Protein AF-A0A7S9E0V0-F1 (afdb_monomer_lite)

Structure (mmCIF, N/CA/C/O backbone):
data_AF-A0A7S9E0V0-F1
#
_entry.id   AF-A0A7S9E0V0-F1
#
loop_
_atom_site.group_PDB
_atom_site.id
_atom_site.type_symbol
_atom_site.label_atom_id
_atom_site.label_alt_id
_atom_site.label_comp_id
_atom_site.label_asym_id
_atom_site.l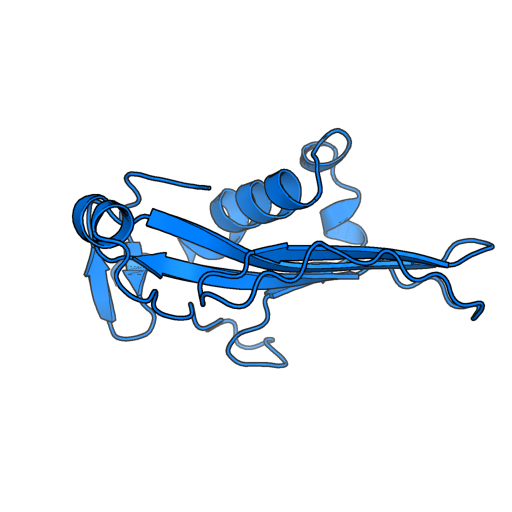abel_entity_id
_atom_site.label_seq_id
_atom_site.pdbx_PDB_ins_code
_atom_site.Cartn_x
_atom_site.Cartn_y
_atom_site.Cartn_z
_atom_site.occupancy
_atom_site.B_iso_or_equiv
_atom_site.auth_seq_id
_atom_site.auth_comp_id
_atom_site.auth_asym_id
_atom_site.auth_atom_id
_atom_site.pdbx_PDB_model_num
ATOM 1 N N . MET A 1 1 ? 0.168 -9.411 1.682 1.00 86.75 1 MET A N 1
ATOM 2 C CA . MET A 1 1 ? -0.618 -8.480 2.522 1.00 86.75 1 MET A CA 1
ATOM 3 C C . MET A 1 1 ? 0.240 -7.928 3.660 1.00 86.75 1 MET A C 1
ATOM 5 O O . MET A 1 1 ? 1.064 -8.668 4.185 1.00 86.75 1 MET A O 1
ATOM 9 N N . LEU A 1 2 ? 0.020 -6.674 4.075 1.00 91.31 2 LEU A N 1
ATOM 10 C CA . LEU A 1 2 ? 0.712 -6.018 5.195 1.00 91.31 2 LEU A CA 1
ATOM 11 C C . LEU A 1 2 ? -0.209 -5.925 6.422 1.00 91.31 2 LEU A C 1
ATOM 13 O O . LEU A 1 2 ? -1.365 -5.528 6.294 1.00 91.31 2 LEU A O 1
ATOM 17 N N . THR A 1 3 ? 0.293 -6.269 7.607 1.00 93.12 3 THR A N 1
ATOM 18 C CA . THR A 1 3 ? -0.489 -6.333 8.858 1.00 93.12 3 THR A CA 1
ATOM 19 C C . THR A 1 3 ? 0.146 -5.501 9.965 1.00 93.12 3 THR A C 1
ATOM 21 O O . THR A 1 3 ? 1.329 -5.167 9.889 1.00 93.12 3 THR A O 1
ATOM 24 N N . SER A 1 4 ? -0.624 -5.216 11.021 1.00 92.19 4 SER A N 1
ATOM 25 C CA . SER A 1 4 ? -0.167 -4.467 12.202 1.00 92.19 4 SER A CA 1
ATOM 26 C C . SER A 1 4 ? 0.440 -3.105 11.851 1.00 92.19 4 SER A C 1
ATOM 28 O O . SER A 1 4 ? 1.435 -2.669 12.433 1.00 92.19 4 SER A O 1
ATOM 30 N N . LEU A 1 5 ? -0.156 -2.434 10.863 1.00 92.50 5 LEU A N 1
ATOM 31 C CA . LEU A 1 5 ? 0.272 -1.117 10.418 1.00 92.50 5 LEU A CA 1
ATOM 32 C C . LEU A 1 5 ? -0.312 -0.024 11.312 1.00 92.50 5 LEU A C 1
ATOM 34 O O . LEU A 1 5 ? -1.473 -0.073 11.720 1.00 92.50 5 LEU A O 1
ATOM 38 N N . THR A 1 6 ? 0.498 1.002 11.563 1.00 93.75 6 THR A N 1
ATOM 39 C CA . THR A 1 6 ? 0.063 2.245 12.205 1.00 93.75 6 THR A CA 1
ATOM 40 C C . THR A 1 6 ? 0.133 3.382 11.194 1.00 93.75 6 THR A C 1
ATOM 42 O O . THR A 1 6 ? 1.213 3.669 10.680 1.00 93.75 6 THR A O 1
ATOM 45 N N . PHE A 1 7 ? -1.003 4.015 10.900 1.00 93.00 7 PHE A N 1
ATOM 46 C CA . PHE A 1 7 ? -1.092 5.159 9.988 1.00 93.00 7 PHE A CA 1
ATOM 47 C C . PHE A 1 7 ? -2.357 5.990 10.244 1.00 93.00 7 PHE A C 1
ATOM 49 O O . PHE A 1 7 ? -3.297 5.527 10.891 1.00 93.00 7 PHE A O 1
ATOM 56 N N . THR A 1 8 ? -2.378 7.212 9.722 1.00 92.19 8 THR A N 1
ATOM 57 C CA . THR A 1 8 ? -3.554 8.079 9.617 1.00 92.19 8 THR A CA 1
ATOM 58 C C . THR A 1 8 ? -4.032 8.071 8.174 1.00 92.19 8 THR A C 1
ATOM 60 O O . THR A 1 8 ? -3.265 8.368 7.259 1.00 92.19 8 THR A O 1
ATOM 63 N N . ASP A 1 9 ? -5.287 7.692 7.951 1.00 89.88 9 ASP A N 1
ATOM 64 C CA . ASP A 1 9 ? -5.851 7.713 6.607 1.00 89.88 9 ASP A CA 1
ATOM 65 C C . ASP A 1 9 ? -6.008 9.150 6.064 1.00 89.88 9 ASP A C 1
ATOM 67 O O . ASP A 1 9 ? -5.941 10.128 6.816 1.00 89.88 9 ASP A O 1
ATOM 71 N N . PRO A 1 10 ? -6.254 9.303 4.751 1.00 86.62 10 PRO A N 1
ATOM 72 C CA . PRO A 1 10 ? -6.514 10.603 4.130 1.00 86.62 10 PRO A CA 1
ATOM 73 C C . PRO A 1 10 ? -7.675 11.416 4.725 1.00 86.62 10 PRO A C 1
ATOM 75 O O . PRO A 1 10 ? -7.786 12.606 4.441 1.00 86.62 10 PRO A O 1
ATOM 78 N N . GLN A 1 11 ? -8.552 10.796 5.520 1.00 86.44 11 GLN A N 1
ATOM 79 C CA . GLN A 1 11 ? -9.683 11.453 6.183 1.00 86.44 11 GLN A CA 1
ATOM 80 C C . GLN A 1 11 ? -9.304 11.964 7.584 1.00 86.44 11 GLN A C 1
ATOM 82 O O . GLN A 1 11 ? -10.107 12.639 8.229 1.00 86.44 11 GLN A O 1
ATOM 87 N N . GLY A 1 12 ? -8.079 11.689 8.040 1.00 88.69 12 GLY A N 1
ATOM 88 C CA . GLY A 1 12 ? -7.551 12.127 9.328 1.00 88.69 12 GLY A CA 1
ATOM 89 C C . GLY A 1 12 ? -7.769 11.126 10.464 1.00 88.69 12 GLY A C 1
ATOM 90 O O . GLY A 1 12 ? -7.509 11.466 11.617 1.00 88.69 12 GLY A O 1
ATOM 91 N N . GLN A 1 13 ? -8.233 9.905 10.178 1.00 92.31 13 GLN A N 1
ATOM 92 C CA . GLN A 1 13 ? -8.451 8.882 11.196 1.00 92.31 13 GLN A CA 1
ATOM 93 C C . GLN A 1 13 ? -7.199 8.020 11.373 1.00 92.31 13 GLN A C 1
ATOM 95 O O . GLN A 1 13 ? -6.716 7.390 10.434 1.00 92.31 13 GLN A O 1
ATOM 100 N N . SER A 1 14 ? -6.693 7.958 12.604 1.00 93.88 14 SER A N 1
ATOM 101 C CA . SER A 1 14 ? -5.551 7.115 12.964 1.00 93.88 14 SER A CA 1
ATOM 102 C C . SER A 1 14 ? -5.962 5.687 13.326 1.00 93.88 14 SER A C 1
ATOM 104 O O . SER A 1 14 ? -6.946 5.469 14.041 1.00 93.88 14 SER A O 1
ATOM 106 N N . TYR A 1 15 ? -5.143 4.732 12.891 1.00 93.88 15 TYR A N 1
ATOM 107 C CA . TYR A 1 15 ? -5.237 3.302 13.179 1.00 93.88 15 TYR A CA 1
ATOM 108 C C . TYR A 1 15 ? -3.881 2.786 13.663 1.00 93.88 15 TYR A C 1
ATOM 110 O O . TYR A 1 15 ? -2.841 3.267 13.218 1.00 93.88 15 TYR A O 1
ATOM 118 N N . THR A 1 16 ? -3.888 1.803 14.565 1.00 93.56 16 THR A N 1
ATOM 119 C CA . THR A 1 16 ? -2.668 1.237 15.178 1.00 93.56 16 THR A CA 1
ATOM 120 C C . THR A 1 16 ? -2.473 -0.255 14.908 1.00 93.56 16 THR A C 1
ATOM 122 O O . THR A 1 16 ? -1.463 -0.818 15.315 1.00 93.56 16 THR A O 1
ATOM 125 N N . ASP A 1 17 ? -3.446 -0.907 14.273 1.00 93.44 17 ASP A N 1
ATOM 126 C CA . ASP A 1 17 ? -3.415 -2.339 13.947 1.00 93.44 17 ASP A CA 1
ATOM 127 C C . ASP A 1 17 ? -4.066 -2.602 12.580 1.00 93.44 17 ASP A C 1
ATOM 129 O O . ASP A 1 17 ? -4.797 -3.569 12.371 1.00 93.44 17 ASP A O 1
ATOM 133 N N . ALA A 1 18 ? -3.865 -1.682 11.641 1.00 93.88 18 ALA A N 1
ATOM 134 C CA . ALA A 1 18 ? -4.501 -1.767 10.342 1.00 93.88 18 ALA A CA 1
ATOM 135 C C . ALA A 1 18 ? -3.883 -2.874 9.478 1.00 93.88 18 ALA A C 1
ATOM 137 O O . ALA A 1 18 ? -2.691 -3.190 9.568 1.00 93.88 18 ALA A O 1
ATOM 138 N N . VAL A 1 19 ? -4.710 -3.427 8.595 1.00 94.44 19 VAL A N 1
ATOM 139 C CA . VAL A 1 19 ? -4.298 -4.364 7.546 1.00 94.44 19 VAL A CA 1
ATOM 140 C C . VAL A 1 19 ? -4.412 -3.647 6.214 1.00 94.44 19 VAL A C 1
ATOM 142 O O . VAL A 1 19 ? -5.444 -3.039 5.946 1.00 94.44 19 VAL A O 1
ATOM 145 N N . VAL A 1 20 ? -3.382 -3.727 5.375 1.00 94.25 20 VAL A N 1
ATOM 146 C CA . VAL A 1 20 ? -3.380 -3.169 4.018 1.00 94.25 20 VAL A CA 1
ATOM 147 C C . VAL A 1 20 ? 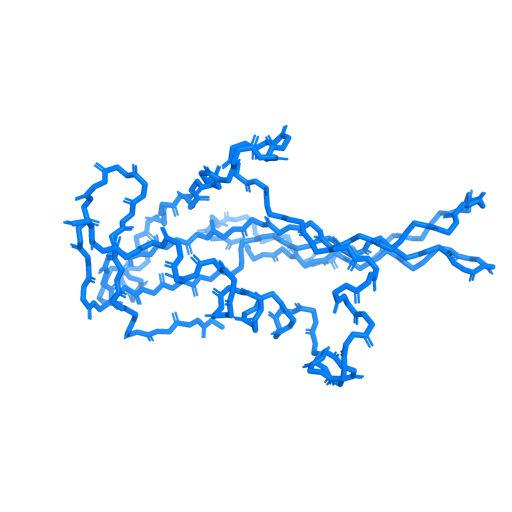-3.112 -4.280 3.017 1.00 94.25 20 VAL A C 1
ATOM 149 O O . VAL A 1 20 ? -2.223 -5.117 3.200 1.00 94.25 20 VAL A O 1
ATOM 152 N N . ALA A 1 21 ? -3.868 -4.278 1.927 1.00 91.50 21 ALA A N 1
ATOM 153 C CA . ALA A 1 21 ? -3.694 -5.233 0.850 1.00 91.50 21 ALA A CA 1
ATOM 154 C C . ALA A 1 21 ? -3.784 -4.565 -0.521 1.00 91.50 21 ALA A C 1
ATOM 156 O O . ALA A 1 21 ? -4.423 -3.527 -0.706 1.00 91.50 21 ALA A O 1
ATOM 157 N N . VAL A 1 22 ? -3.151 -5.204 -1.501 1.00 89.19 22 VAL A N 1
ATOM 158 C CA . VAL A 1 22 ? -3.296 -4.855 -2.912 1.00 89.19 22 VAL A CA 1
ATOM 159 C C . VAL A 1 22 ? -4.662 -5.353 -3.382 1.00 89.19 22 VAL A C 1
ATOM 161 O O . VAL A 1 22 ? -4.915 -6.556 -3.385 1.00 89.19 22 VAL A O 1
ATOM 164 N N . GLN A 1 23 ? -5.545 -4.440 -3.787 1.00 87.31 23 GLN A N 1
ATOM 165 C CA . GLN A 1 23 ? -6.827 -4.783 -4.411 1.00 87.31 23 GLN A CA 1
ATOM 166 C C . GLN A 1 23 ? -6.638 -5.117 -5.885 1.00 87.31 23 GLN A C 1
ATOM 168 O O . GLN A 1 23 ? -7.138 -6.124 -6.382 1.00 87.31 23 GLN A O 1
ATOM 173 N N . GLN A 1 24 ? -5.897 -4.274 -6.593 1.00 85.19 24 GLN A N 1
ATOM 174 C CA . GLN A 1 24 ? -5.592 -4.471 -7.998 1.00 85.19 24 GLN A CA 1
ATOM 175 C C . GLN A 1 24 ? -4.184 -3.967 -8.269 1.00 85.19 24 GLN A C 1
ATOM 177 O O . GLN A 1 24 ? -3.789 -2.919 -7.765 1.00 85.19 24 GLN A O 1
ATOM 182 N N . ALA A 1 25 ? -3.447 -4.703 -9.090 1.00 81.94 25 ALA A N 1
ATOM 183 C CA . ALA A 1 25 ? -2.208 -4.234 -9.672 1.00 81.94 25 ALA A CA 1
ATOM 184 C C . ALA A 1 25 ? -2.171 -4.591 -11.159 1.00 81.94 25 ALA A C 1
ATOM 186 O O . ALA A 1 25 ? -2.651 -5.644 -11.581 1.00 81.94 25 ALA A O 1
ATOM 187 N N . THR A 1 26 ? -1.661 -3.688 -11.979 1.00 83.31 26 THR A N 1
ATOM 188 C CA . THR A 1 26 ? -1.548 -3.867 -13.425 1.00 83.31 26 THR A CA 1
ATOM 189 C C . THR A 1 26 ? -0.174 -3.389 -13.847 1.00 83.31 26 THR A C 1
ATOM 191 O O . THR A 1 26 ? 0.140 -2.212 -13.689 1.00 83.31 26 THR A O 1
ATOM 194 N N . TYR A 1 27 ? 0.650 -4.322 -14.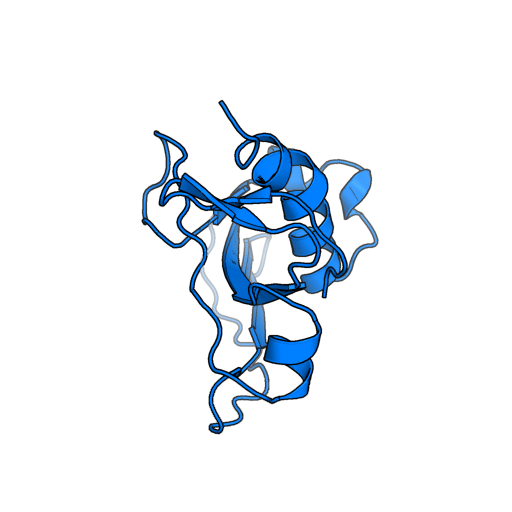307 1.00 78.19 27 TYR A N 1
ATOM 195 C CA . TYR A 1 27 ? 1.984 -4.074 -14.821 1.00 78.19 27 TYR A CA 1
ATOM 196 C C . TYR A 1 27 ? 1.927 -4.104 -16.342 1.00 78.19 27 TYR A C 1
ATOM 198 O O . TYR A 1 27 ? 1.722 -5.160 -16.940 1.00 78.19 27 TYR A O 1
ATOM 206 N N . ASP A 1 28 ? 2.083 -2.930 -16.938 1.00 73.94 28 ASP A N 1
ATOM 207 C CA . ASP A 1 28 ? 2.227 -2.762 -18.375 1.00 73.94 28 ASP A CA 1
ATOM 208 C C . ASP A 1 28 ? 3.726 -2.679 -18.687 1.00 73.94 28 ASP A C 1
ATOM 210 O O . ASP A 1 28 ? 4.406 -1.791 -18.166 1.00 73.94 28 ASP A O 1
ATOM 214 N N . HIS A 1 29 ? 4.244 -3.606 -19.496 1.00 65.44 29 HIS A N 1
ATOM 215 C CA . HIS A 1 29 ? 5.620 -3.603 -19.991 1.00 65.44 29 HIS A CA 1
ATOM 216 C C . HIS A 1 29 ? 5.639 -3.863 -21.498 1.00 65.44 29 HIS A C 1
ATOM 218 O O . HIS A 1 29 ? 5.052 -4.825 -21.987 1.00 65.44 29 HIS A O 1
ATOM 224 N N . SER A 1 30 ? 6.344 -3.015 -22.241 1.00 58.41 30 SER A N 1
ATOM 225 C CA . SER A 1 30 ? 6.385 -3.068 -23.702 1.00 58.41 30 SER A CA 1
ATOM 226 C C . SER A 1 30 ? 7.830 -3.089 -24.200 1.00 58.41 30 SER A C 1
ATOM 228 O O . SER A 1 30 ? 8.461 -2.045 -24.326 1.00 58.41 30 SER A O 1
ATOM 230 N N . TRP A 1 31 ? 8.368 -4.264 -24.527 1.00 44.66 31 TRP A N 1
ATOM 231 C CA . TRP A 1 31 ? 9.682 -4.404 -25.167 1.00 44.66 31 TRP A CA 1
ATOM 232 C C . TRP A 1 31 ? 9.661 -5.549 -26.186 1.00 44.66 31 TRP A C 1
ATOM 234 O O . TRP A 1 31 ? 9.690 -6.721 -25.825 1.00 44.66 31 TRP A O 1
ATOM 244 N N . ARG A 1 32 ? 9.615 -5.214 -27.489 1.00 46.66 32 ARG A N 1
ATOM 245 C CA . ARG A 1 32 ? 9.513 -6.185 -28.612 1.00 46.66 32 ARG A CA 1
ATOM 246 C C . ARG A 1 32 ? 8.427 -7.264 -28.398 1.00 46.66 32 ARG A C 1
ATOM 248 O O . ARG A 1 32 ? 8.622 -8.426 -28.743 1.00 46.66 32 ARG A O 1
ATOM 255 N N . GLY A 1 33 ? 7.301 -6.833 -27.837 1.00 51.34 33 GLY A N 1
ATOM 256 C CA . GLY A 1 33 ? 6.192 -7.633 -27.320 1.00 51.34 33 GLY A CA 1
ATOM 257 C C . GLY A 1 33 ? 5.645 -6.940 -26.067 1.00 51.34 33 GLY A C 1
ATOM 258 O O . GLY A 1 33 ? 6.395 -6.218 -25.406 1.00 51.34 33 GLY A O 1
ATOM 259 N N . ASN A 1 34 ? 4.354 -7.100 -25.765 1.00 54.78 34 ASN A N 1
ATOM 260 C CA . ASN A 1 34 ? 3.764 -6.547 -24.543 1.00 54.78 34 ASN A CA 1
ATOM 261 C C . ASN A 1 34 ? 3.547 -7.652 -23.512 1.00 54.78 34 ASN A C 1
ATOM 263 O O . ASN A 1 34 ? 2.798 -8.604 -23.746 1.00 54.78 34 ASN A O 1
ATOM 267 N N . GLU A 1 35 ? 4.184 -7.496 -22.360 1.00 56.12 35 GLU A N 1
ATOM 268 C CA . GLU A 1 35 ? 3.891 -8.250 -21.151 1.00 56.12 35 GLU A CA 1
ATOM 269 C C . GLU A 1 35 ? 2.887 -7.429 -20.341 1.00 56.12 35 GLU A C 1
ATOM 271 O O . GLU A 1 35 ? 3.187 -6.334 -19.866 1.00 56.12 35 GLU A O 1
ATOM 276 N N . HIS A 1 36 ? 1.668 -7.949 -20.223 1.00 63.31 36 HIS A N 1
ATOM 277 C CA . HIS A 1 36 ? 0.645 -7.384 -19.355 1.00 63.31 36 HIS A CA 1
ATOM 278 C C . HIS A 1 36 ? 0.379 -8.376 -18.231 1.00 63.31 36 HIS A C 1
ATOM 280 O O . HIS A 1 36 ? -0.198 -9.447 -18.447 1.00 63.31 36 HIS A O 1
ATOM 286 N N . GLU A 1 37 ? 0.803 -8.022 -17.024 1.00 63.22 37 GLU A N 1
ATOM 287 C CA . GLU A 1 37 ? 0.480 -8.792 -15.831 1.00 63.22 37 GLU A CA 1
ATOM 288 C C . GLU A 1 37 ? -0.595 -8.060 -15.037 1.00 63.22 37 GLU A C 1
ATOM 290 O O . GLU A 1 37 ? -0.419 -6.916 -14.612 1.00 63.22 37 GLU A O 1
ATOM 295 N N . LYS A 1 38 ? -1.721 -8.735 -14.804 1.00 70.19 38 LYS A N 1
ATOM 296 C CA . LYS A 1 38 ? -2.793 -8.224 -13.956 1.00 70.19 38 LYS A CA 1
ATOM 297 C C . LYS A 1 38 ? -2.943 -9.095 -12.720 1.00 70.19 38 LYS A C 1
ATOM 299 O O . LYS A 1 38 ? -3.246 -10.282 -12.808 1.00 70.19 38 LYS A O 1
ATOM 304 N N . PHE A 1 39 ? -2.808 -8.466 -11.562 1.00 68.81 39 PHE A N 1
ATOM 305 C CA . PHE A 1 39 ? -3.190 -9.021 -10.274 1.00 68.81 39 PHE A CA 1
ATOM 306 C C . PHE A 1 39 ? -4.496 -8.370 -9.820 1.00 68.81 39 PHE A C 1
ATOM 308 O O . PHE A 1 39 ? -4.691 -7.157 -9.920 1.00 68.81 39 PHE A O 1
ATOM 315 N N . THR A 1 40 ? -5.438 -9.173 -9.348 1.00 71.00 40 THR A N 1
ATOM 316 C CA . THR A 1 40 ? -6.693 -8.686 -8.773 1.00 71.00 40 THR A CA 1
ATOM 317 C C . THR A 1 40 ? -7.024 -9.563 -7.587 1.00 71.00 40 THR A C 1
ATOM 319 O O . THR A 1 40 ? -7.082 -10.783 -7.722 1.00 71.00 40 THR A O 1
ATOM 322 N N . ASN A 1 41 ? -7.229 -8.934 -6.437 1.00 64.88 41 ASN A N 1
ATOM 323 C CA . ASN A 1 41 ? -7.678 -9.591 -5.229 1.00 64.88 41 ASN A CA 1
ATOM 324 C C . ASN A 1 41 ? -9.167 -9.259 -5.028 1.00 64.88 41 ASN A C 1
ATOM 326 O O . ASN A 1 41 ? -9.504 -8.123 -4.676 1.00 64.88 41 ASN A O 1
ATOM 330 N N . PRO A 1 42 ? -10.081 -10.194 -5.339 1.00 59.09 42 PRO A N 1
ATOM 331 C CA . PRO A 1 42 ? -11.505 -9.970 -5.160 1.00 59.09 42 PRO A CA 1
ATOM 332 C C . PRO A 1 42 ? -11.834 -10.014 -3.664 1.00 59.09 42 PRO A C 1
ATOM 334 O O . PRO A 1 42 ? -12.015 -11.083 -3.085 1.00 59.09 42 PRO A O 1
ATOM 337 N N . PHE A 1 43 ? -11.917 -8.841 -3.037 1.00 61.47 43 PHE A N 1
ATOM 338 C CA . PHE A 1 43 ? -12.411 -8.707 -1.661 1.00 61.47 43 PHE A CA 1
ATOM 339 C C . PHE A 1 43 ? -13.945 -8.715 -1.574 1.00 61.47 43 PHE A C 1
ATOM 341 O O . PHE A 1 43 ? -14.502 -8.890 -0.493 1.00 61.47 43 PHE A O 1
ATOM 348 N N . ASP A 1 44 ? -14.616 -8.647 -2.726 1.00 46.69 44 ASP A N 1
ATOM 349 C CA . ASP A 1 44 ? -16.023 -8.990 -2.886 1.00 46.69 44 ASP A CA 1
ATOM 350 C C . ASP A 1 44 ? -16.124 -10.431 -3.398 1.00 46.69 44 ASP A C 1
ATOM 352 O O . ASP A 1 44 ? -15.362 -10.835 -4.279 1.00 46.69 44 ASP A O 1
ATOM 356 N N . LYS A 1 45 ? -17.076 -11.221 -2.881 1.00 44.38 45 LYS A N 1
ATOM 357 C CA . LYS A 1 45 ? -17.410 -12.566 -3.388 1.00 44.38 45 LYS A CA 1
ATOM 358 C C . LYS A 1 45 ? -17.913 -12.510 -4.843 1.00 44.38 45 LYS A C 1
ATOM 360 O O . LYS A 1 45 ? -19.094 -12.681 -5.116 1.00 44.38 45 LYS A O 1
ATOM 365 N N . ALA A 1 46 ? -17.002 -12.324 -5.780 1.00 39.50 46 ALA A N 1
ATOM 366 C CA . ALA A 1 46 ? -17.119 -12.635 -7.191 1.00 39.50 46 ALA A CA 1
ATOM 367 C C . ALA A 1 46 ? -15.688 -12.894 -7.663 1.00 39.50 46 ALA A C 1
ATOM 369 O O . ALA A 1 46 ? -14.996 -12.004 -8.152 1.00 39.50 46 ALA A O 1
ATOM 370 N N . GLY A 1 47 ? -15.222 -14.116 -7.393 1.00 37.81 47 GLY A N 1
ATOM 371 C CA . GLY A 1 47 ? -13.885 -14.564 -7.746 1.00 37.81 47 GLY A CA 1
ATOM 372 C C . GLY A 1 47 ? -13.595 -14.261 -9.209 1.00 37.81 47 GLY A C 1
ATOM 373 O O . GLY A 1 47 ? -14.238 -14.811 -10.099 1.00 37.81 47 GLY A O 1
ATOM 374 N N . SER A 1 48 ? -12.620 -13.393 -9.441 1.00 36.84 48 SER A N 1
ATOM 375 C CA . SER A 1 48 ? -11.998 -13.248 -10.744 1.00 36.84 48 SER A CA 1
ATOM 376 C C . SER A 1 48 ? -10.543 -13.638 -10.562 1.00 36.84 48 SER A C 1
ATOM 378 O O . SER A 1 48 ? -9.730 -12.880 -10.040 1.00 36.84 48 SER A O 1
ATOM 380 N N . THR A 1 49 ? -10.248 -14.891 -10.898 1.00 40.84 49 THR A N 1
ATOM 381 C CA . THR A 1 49 ? -8.885 -15.375 -11.103 1.00 40.84 49 THR A CA 1
ATOM 382 C C . THR A 1 49 ? -8.232 -14.534 -12.195 1.00 40.84 49 THR A C 1
ATOM 384 O O . THR A 1 49 ? -8.850 -14.294 -13.234 1.00 40.84 49 THR A O 1
ATOM 387 N N . GLY A 1 50 ? -7.006 -14.068 -11.941 1.00 41.28 50 GLY A N 1
ATOM 388 C CA . GLY A 1 50 ? -6.251 -13.208 -12.849 1.00 41.28 50 GLY A CA 1
ATOM 389 C C . GLY A 1 50 ? -6.186 -13.781 -14.265 1.00 41.28 50 GLY A C 1
ATOM 390 O O . GLY A 1 50 ? -5.795 -14.928 -14.462 1.00 41.28 50 GLY A O 1
ATOM 391 N N . ASN A 1 51 ? -6.579 -12.968 -15.244 1.00 44.44 51 ASN A N 1
ATOM 392 C CA . ASN A 1 51 ? -6.376 -13.254 -16.656 1.00 44.44 51 ASN A CA 1
ATOM 393 C C . ASN A 1 51 ? -5.104 -12.531 -17.108 1.00 44.44 51 ASN A C 1
ATOM 395 O O . ASN A 1 51 ? -4.987 -11.320 -16.926 1.00 44.44 51 ASN A O 1
ATOM 3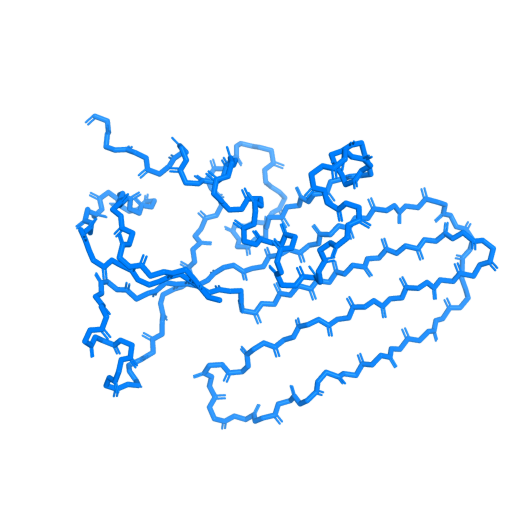99 N N . VAL A 1 52 ? -4.177 -13.275 -17.708 1.00 43.50 52 VAL A N 1
ATOM 400 C CA . VAL A 1 52 ? -3.042 -12.727 -18.459 1.00 43.50 52 VAL A CA 1
ATOM 401 C C . VAL A 1 52 ? -3.522 -12.515 -19.894 1.00 43.50 52 VAL A C 1
ATOM 403 O O . VAL A 1 52 ? -3.937 -13.471 -20.547 1.00 43.50 52 VAL A O 1
ATOM 406 N N . THR A 1 53 ? -3.505 -11.280 -20.391 1.00 39.69 53 THR A N 1
ATOM 407 C CA . THR A 1 53 ? -3.892 -10.950 -21.774 1.00 39.69 53 THR A CA 1
ATOM 408 C C . THR A 1 53 ? -2.757 -10.220 -22.472 1.00 39.69 53 THR A C 1
ATOM 410 O O . THR A 1 53 ? -2.392 -9.137 -2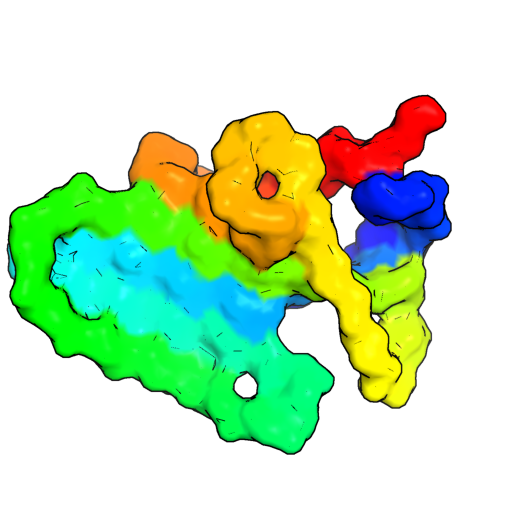2.042 1.00 39.69 53 THR A O 1
ATOM 413 N N . SER A 1 54 ? -2.223 -10.787 -23.552 1.00 37.00 54 SER A N 1
ATOM 414 C CA . SER A 1 54 ? -1.188 -10.182 -24.403 1.00 37.00 54 SER A CA 1
ATOM 415 C C . SER A 1 54 ? -1.825 -9.507 -25.629 1.00 37.00 54 SER A C 1
ATOM 417 O O . SER A 1 54 ? -2.726 -10.079 -26.242 1.00 37.00 54 SER A O 1
ATOM 419 N N . SER A 1 55 ? -1.357 -8.316 -26.017 1.00 41.94 55 SER A N 1
ATOM 420 C CA . SER A 1 55 ? -1.727 -7.646 -27.279 1.00 41.94 55 SER A CA 1
ATOM 421 C C . SER A 1 55 ? -0.535 -6.894 -27.870 1.00 41.94 55 SER A C 1
ATOM 423 O O . SER A 1 55 ? 0.235 -6.316 -27.116 1.00 41.94 55 SER A O 1
ATOM 425 N N . ASP A 1 56 ? -0.392 -6.849 -29.194 1.00 34.91 56 ASP A N 1
ATOM 426 C CA . ASP A 1 56 ? 0.749 -6.223 -29.877 1.00 34.91 56 ASP A CA 1
ATOM 427 C C . ASP A 1 56 ? 0.539 -4.719 -30.116 1.00 34.91 56 ASP A C 1
ATOM 429 O O . ASP A 1 56 ? -0.299 -4.339 -30.925 1.00 34.91 56 ASP A O 1
ATOM 433 N N . ASP A 1 57 ? 1.333 -3.873 -29.456 1.00 40.94 57 ASP A N 1
ATOM 434 C CA . ASP A 1 57 ? 1.539 -2.464 -29.820 1.00 40.94 57 ASP A CA 1
ATOM 435 C C . ASP A 1 57 ? 2.906 -1.983 -29.307 1.00 40.94 57 ASP A C 1
ATOM 437 O O . ASP A 1 57 ? 3.301 -2.279 -28.181 1.00 40.94 57 ASP A O 1
ATOM 441 N N . ALA A 1 58 ? 3.658 -1.269 -30.147 1.00 38.50 58 ALA A N 1
ATOM 442 C CA . ALA A 1 58 ? 5.058 -0.920 -29.910 1.00 38.50 58 ALA A CA 1
ATOM 443 C C . ALA A 1 58 ? 5.224 0.494 -29.317 1.00 38.50 58 ALA A C 1
ATOM 445 O O . ALA A 1 58 ? 5.298 1.479 -30.050 1.00 38.50 58 ALA A O 1
ATOM 446 N N . SER A 1 59 ? 5.359 0.591 -27.991 1.00 45.72 59 SER A N 1
ATOM 447 C CA . SER A 1 59 ? 5.914 1.766 -27.293 1.00 45.72 59 SER A CA 1
ATOM 448 C C . SER A 1 59 ? 6.453 1.353 -25.923 1.00 45.72 59 SER A C 1
ATOM 450 O O . SER A 1 59 ? 5.672 0.825 -25.147 1.00 45.72 59 SER A O 1
ATOM 452 N N . GLU A 1 60 ? 7.728 1.594 -25.601 1.00 52.12 60 GLU A N 1
ATOM 453 C CA . GLU A 1 60 ? 8.339 1.218 -24.311 1.00 52.12 60 GLU A CA 1
ATOM 454 C C . GLU A 1 60 ? 7.795 2.074 -23.156 1.00 52.12 60 GLU A C 1
ATOM 456 O O . GLU A 1 60 ? 8.338 3.121 -22.818 1.00 52.12 60 GLU A O 1
ATOM 461 N N . ASN A 1 61 ? 6.678 1.644 -22.571 1.00 62.41 61 ASN A N 1
ATOM 462 C CA . ASN A 1 61 ? 6.099 2.228 -21.369 1.00 62.41 61 ASN A CA 1
ATOM 463 C C . ASN A 1 61 ? 6.054 1.146 -20.292 1.00 62.41 61 ASN A C 1
ATOM 465 O O . ASN A 1 61 ? 5.267 0.211 -20.400 1.00 62.41 61 ASN A O 1
ATOM 469 N N . ILE A 1 62 ? 6.906 1.267 -19.266 1.00 71.38 62 ILE A N 1
ATOM 470 C CA . ILE A 1 62 ? 6.824 0.422 -18.069 1.00 71.38 62 ILE A CA 1
ATOM 471 C C . ILE A 1 62 ? 6.067 1.198 -17.001 1.00 71.38 62 ILE A C 1
ATOM 473 O O . ILE A 1 62 ? 6.540 2.233 -16.525 1.00 71.38 62 ILE A O 1
ATOM 477 N N . THR A 1 63 ? 4.872 0.746 -16.637 1.00 82.50 63 THR A N 1
ATOM 478 C CA . THR A 1 63 ? 4.100 1.359 -15.551 1.00 82.50 63 THR A CA 1
ATOM 479 C C . THR A 1 63 ? 3.372 0.291 -14.757 1.00 82.50 63 THR A C 1
ATOM 481 O O . THR A 1 63 ? 2.655 -0.535 -15.313 1.00 82.50 63 THR A O 1
ATOM 484 N N . LEU A 1 64 ? 3.530 0.342 -13.437 1.00 86.31 64 LEU A N 1
ATOM 485 C CA . LEU A 1 64 ? 2.747 -0.443 -12.496 1.00 86.31 64 LEU A CA 1
ATOM 486 C C . LEU A 1 64 ? 1.673 0.445 -11.869 1.00 86.31 64 LEU A C 1
ATOM 488 O O . LEU A 1 64 ? 1.991 1.370 -11.125 1.00 86.31 64 LEU A O 1
ATOM 492 N N . ARG A 1 65 ? 0.407 0.162 -12.171 1.00 88.62 65 ARG A N 1
ATOM 493 C CA . ARG A 1 65 ? -0.767 0.811 -11.572 1.00 88.62 65 ARG A CA 1
ATOM 494 C C . ARG A 1 65 ? -1.283 -0.037 -10.426 1.00 88.62 65 ARG A C 1
ATOM 496 O O . ARG A 1 65 ? -1.417 -1.246 -10.596 1.00 88.62 65 ARG A O 1
ATOM 503 N N . ILE A 1 66 ? -1.578 0.574 -9.285 1.00 90.44 66 ILE A N 1
ATOM 504 C CA . ILE A 1 66 ? -1.930 -0.141 -8.056 1.00 90.44 66 ILE A CA 1
ATOM 505 C C . ILE A 1 66 ? -3.117 0.540 -7.379 1.00 90.44 66 ILE A C 1
ATOM 507 O O . ILE A 1 66 ? -3.150 1.762 -7.273 1.00 90.44 66 ILE A O 1
ATOM 511 N N . SER A 1 67 ? -4.049 -0.250 -6.860 1.00 91.19 67 SER A N 1
ATOM 512 C CA . SER A 1 67 ? -5.071 0.196 -5.915 1.00 91.19 67 SER A CA 1
ATOM 513 C C . SER A 1 67 ? -4.903 -0.567 -4.608 1.00 91.19 67 SER A C 1
ATOM 515 O O . SER A 1 67 ? -4.852 -1.801 -4.603 1.00 91.19 67 SER A O 1
ATOM 517 N N . PHE A 1 68 ? -4.808 0.173 -3.505 1.00 92.75 68 PHE A N 1
ATOM 518 C CA . PHE A 1 68 ? -4.720 -0.383 -2.160 1.00 92.75 68 PHE A CA 1
ATOM 519 C C . PHE A 1 68 ? -6.059 -0.273 -1.444 1.00 92.75 68 PHE A C 1
ATOM 521 O O . PHE A 1 68 ? -6.832 0.663 -1.653 1.00 92.75 68 PHE A O 1
ATOM 528 N N . VAL A 1 69 ? -6.286 -1.221 -0.550 1.00 93.75 69 VAL A N 1
ATOM 529 C CA . VAL A 1 69 ? -7.403 -1.222 0.385 1.00 93.75 69 VAL A CA 1
ATOM 530 C C . VAL A 1 69 ? -6.899 -1.473 1.796 1.00 93.75 69 VAL A C 1
ATOM 532 O O . VAL A 1 69 ? -5.832 -2.067 1.975 1.00 93.75 69 VAL A O 1
ATOM 535 N N . TYR A 1 70 ? -7.668 -1.045 2.793 1.00 94.44 70 TYR A N 1
ATOM 536 C CA . TYR A 1 70 ? -7.324 -1.248 4.191 1.00 94.44 70 TYR A CA 1
ATOM 537 C C . TYR A 1 70 ? -8.512 -1.644 5.068 1.00 94.44 70 TYR A C 1
ATOM 539 O O . TYR A 1 70 ? -9.669 -1.318 4.794 1.00 94.44 70 TYR A O 1
ATOM 547 N N . TRP A 1 71 ? -8.190 -2.320 6.169 1.00 94.88 71 TRP A N 1
ATOM 548 C CA . TRP A 1 71 ? -9.076 -2.557 7.302 1.00 94.88 71 TRP A CA 1
ATOM 549 C C . TRP A 1 71 ? -8.526 -1.822 8.526 1.00 94.88 71 TRP A C 1
ATOM 551 O O . TRP A 1 71 ? -7.320 -1.893 8.767 1.00 94.88 71 TRP A O 1
ATOM 561 N N . PRO A 1 72 ? -9.385 -1.177 9.337 1.00 94.25 72 PRO A N 1
ATOM 562 C CA . PRO A 1 72 ? -8.963 -0.482 10.555 1.00 94.25 72 PRO A CA 1
ATOM 563 C C . PRO A 1 72 ? -8.229 -1.360 11.577 1.00 94.25 72 PRO A C 1
ATOM 565 O O . PRO A 1 72 ? -7.428 -0.849 12.358 1.00 94.25 72 PRO A O 1
ATOM 568 N N . THR A 1 73 ? -8.540 -2.662 11.607 1.00 94.75 73 THR A N 1
ATOM 569 C CA . THR A 1 73 ? -7.985 -3.643 12.552 1.00 94.75 73 THR A CA 1
ATOM 570 C C . THR A 1 73 ? -7.833 -5.021 11.903 1.00 94.75 73 THR A C 1
ATOM 572 O O . THR A 1 73 ? -8.596 -5.357 10.989 1.00 94.75 73 THR A O 1
ATOM 575 N N . GLN A 1 74 ? -6.940 -5.867 12.433 1.00 90.88 74 GLN A N 1
ATOM 576 C CA . GLN A 1 74 ? -6.852 -7.284 12.047 1.00 90.88 74 GLN A CA 1
ATOM 577 C C . GLN A 1 74 ? -8.183 -8.019 12.277 1.00 90.88 74 GLN A C 1
ATOM 579 O O . GLN A 1 74 ? -8.636 -8.778 11.427 1.00 90.88 74 GLN A O 1
ATOM 584 N N . ALA A 1 75 ? -8.881 -7.714 13.376 1.00 93.50 75 ALA A N 1
ATOM 585 C CA . ALA A 1 75 ? -10.183 -8.310 13.675 1.00 93.50 75 ALA A CA 1
ATOM 586 C C . ALA A 1 75 ? -11.259 -7.981 12.621 1.00 93.50 75 ALA A C 1
ATOM 588 O O . ALA A 1 75 ? -12.120 -8.814 12.343 1.00 93.50 75 ALA A O 1
ATOM 589 N N . ALA A 1 76 ? -11.230 -6.781 12.023 1.00 92.12 76 ALA A N 1
ATOM 590 C CA . ALA A 1 76 ? -12.155 -6.419 10.949 1.00 92.12 76 ALA A CA 1
ATOM 591 C C . ALA A 1 76 ? -11.873 -7.210 9.663 1.00 92.12 76 ALA A C 1
ATOM 593 O O . ALA A 1 76 ? -12.817 -7.614 8.982 1.00 92.12 76 ALA A O 1
ATOM 594 N N . TYR A 1 77 ? -10.596 -7.456 9.361 1.00 91.19 77 TYR A N 1
ATOM 595 C CA . TYR A 1 77 ? -10.190 -8.333 8.264 1.00 91.19 77 TYR A CA 1
ATOM 596 C C . TYR A 1 77 ? -10.643 -9.780 8.515 1.00 91.19 77 TYR A C 1
ATOM 598 O O . TYR A 1 77 ? -11.340 -10.358 7.683 1.00 91.19 77 TYR A O 1
ATOM 606 N N . ASP A 1 78 ? -10.350 -10.334 9.696 1.00 89.75 78 ASP A N 1
ATOM 607 C CA . ASP A 1 78 ? -10.694 -11.716 10.064 1.00 89.75 78 ASP A CA 1
ATOM 608 C C . ASP A 1 78 ? -12.217 -11.964 10.070 1.00 89.75 78 ASP A C 1
ATOM 610 O O . ASP A 1 78 ? -12.689 -13.064 9.770 1.00 89.75 78 ASP A O 1
ATOM 614 N N . ALA A 1 79 ? -13.006 -10.929 10.373 1.00 90.81 79 ALA A N 1
ATOM 615 C CA . ALA A 1 79 ? -14.467 -10.960 10.320 1.00 90.81 79 ALA A CA 1
ATOM 616 C C . ALA A 1 79 ? -15.045 -10.919 8.889 1.00 90.81 79 ALA A C 1
ATOM 618 O O . ALA A 1 79 ? -16.261 -11.029 8.729 1.00 90.81 79 ALA A O 1
ATOM 619 N N . ASN A 1 80 ? -14.206 -10.795 7.853 1.00 85.69 80 ASN A N 1
ATOM 620 C CA . ASN A 1 80 ? -14.603 -10.558 6.461 1.00 85.69 80 ASN A CA 1
ATOM 621 C C . ASN A 1 80 ? -15.462 -9.293 6.281 1.00 85.69 80 ASN A C 1
ATOM 623 O O . ASN A 1 80 ? -16.395 -9.280 5.472 1.00 85.69 80 ASN A O 1
ATOM 627 N N . ASN A 1 81 ? -15.172 -8.227 7.033 1.00 89.75 81 ASN A N 1
ATOM 628 C CA . ASN A 1 81 ? -15.790 -6.931 6.761 1.00 89.75 81 ASN A CA 1
ATOM 629 C C . ASN A 1 81 ? -15.302 -6.393 5.411 1.00 89.75 81 ASN A C 1
ATOM 631 O O . ASN A 1 81 ? -14.192 -6.701 4.974 1.00 89.75 81 ASN A O 1
ATOM 635 N N . LEU A 1 82 ? -16.113 -5.554 4.764 1.00 89.25 82 LEU A N 1
ATOM 636 C CA . LEU A 1 82 ? -15.685 -4.873 3.544 1.00 89.25 82 LEU A CA 1
ATOM 637 C C . LEU A 1 82 ? -14.537 -3.898 3.859 1.00 89.25 82 LEU A C 1
ATOM 639 O O . LEU A 1 82 ? -14.617 -3.188 4.868 1.00 89.25 82 LEU A O 1
ATOM 643 N N . PRO A 1 83 ? -13.486 -3.855 3.026 1.00 92.44 83 PRO A N 1
ATOM 644 C CA . PRO A 1 83 ? -12.401 -2.908 3.213 1.00 92.44 83 PRO A CA 1
ATOM 645 C C . PRO A 1 83 ? -12.775 -1.484 2.793 1.00 92.44 83 PRO A C 1
ATOM 647 O O . PRO A 1 83 ? -13.710 -1.260 2.022 1.00 92.44 83 PRO A O 1
ATOM 650 N N . TYR A 1 84 ? -11.948 -0.531 3.215 1.00 92.56 84 TYR A N 1
ATOM 651 C CA . TYR A 1 84 ? -11.952 0.836 2.711 1.00 92.56 84 TYR A CA 1
ATOM 652 C C . TYR A 1 84 ? -10.917 1.001 1.588 1.00 92.56 84 TYR A C 1
ATOM 654 O O . TYR A 1 84 ? -9.792 0.510 1.724 1.00 92.56 84 TYR A O 1
ATOM 662 N N . PRO A 1 85 ? -11.247 1.691 0.483 1.00 92.25 85 PRO A N 1
ATOM 663 C CA . PRO A 1 85 ? -10.257 2.053 -0.523 1.00 92.25 85 PRO A CA 1
ATOM 664 C C . PRO A 1 85 ? -9.295 3.098 0.045 1.00 92.25 85 PRO A C 1
ATOM 666 O O . PRO A 1 85 ? -9.709 4.039 0.724 1.00 92.25 85 PRO A O 1
ATOM 669 N N . LEU A 1 86 ? -8.005 2.951 -0.244 1.00 92.25 86 LEU A N 1
ATOM 670 C CA . LEU A 1 86 ? -7.009 3.934 0.158 1.00 92.25 86 LEU A CA 1
ATOM 671 C C . LEU A 1 86 ? -6.879 5.019 -0.914 1.00 92.25 86 LEU A C 1
ATOM 673 O O . LEU A 1 86 ? -6.477 4.733 -2.043 1.00 92.25 86 LEU A O 1
ATOM 677 N N . ALA A 1 87 ? -7.186 6.264 -0.549 1.00 90.50 87 ALA A N 1
ATOM 678 C CA . ALA A 1 87 ? -7.020 7.398 -1.449 1.00 90.50 87 ALA A CA 1
ATOM 679 C C . ALA A 1 87 ? -5.540 7.803 -1.583 1.00 90.50 87 ALA A C 1
ATOM 681 O O . ALA A 1 87 ? -4.813 7.941 -0.599 1.00 90.50 87 ALA A O 1
ATOM 682 N N . ASN A 1 88 ? -5.107 8.025 -2.817 1.00 87.56 88 ASN A N 1
ATOM 683 C CA . ASN A 1 88 ? -3.850 8.645 -3.184 1.00 87.56 88 ASN A CA 1
ATOM 684 C C . ASN A 1 88 ? -3.982 10.169 -3.070 1.00 87.56 88 ASN A C 1
ATOM 686 O O . ASN A 1 88 ? -4.579 10.830 -3.919 1.00 87.56 88 ASN A O 1
ATOM 690 N N . THR A 1 89 ? -3.394 10.729 -2.019 1.00 82.19 89 THR A N 1
ATOM 691 C CA . THR A 1 89 ? -3.398 12.173 -1.740 1.00 82.19 89 THR A CA 1
ATOM 692 C C . THR A 1 89 ? -2.252 12.923 -2.418 1.00 82.19 89 THR A C 1
ATOM 694 O O . THR A 1 89 ? -2.104 14.132 -2.231 1.00 82.19 89 THR A O 1
ATOM 697 N N . THR A 1 90 ? -1.430 12.234 -3.216 1.00 79.38 90 THR A N 1
ATOM 698 C CA . THR A 1 90 ? -0.291 12.851 -3.897 1.00 79.38 90 THR A CA 1
ATOM 699 C C . THR A 1 90 ? -0.788 13.901 -4.900 1.00 79.38 90 THR A C 1
ATOM 701 O O . THR A 1 90 ? -1.619 13.576 -5.747 1.00 79.38 90 THR A O 1
ATOM 704 N N . PRO A 1 91 ? -0.244 15.133 -4.912 1.00 67.69 91 PRO A N 1
ATOM 705 C CA . PRO A 1 91 ? -0.695 16.194 -5.825 1.00 67.69 91 PRO A CA 1
ATOM 706 C C . PRO A 1 91 ? -0.585 15.855 -7.321 1.00 67.69 91 PRO A C 1
ATOM 708 O O . PRO A 1 91 ? -1.266 16.458 -8.144 1.00 67.69 91 PRO A O 1
ATOM 711 N N . ALA A 1 92 ? 0.288 14.908 -7.679 1.00 66.12 92 ALA A N 1
ATOM 712 C CA . ALA A 1 92 ? 0.496 14.429 -9.046 1.00 66.12 92 ALA A CA 1
ATOM 713 C C . ALA A 1 92 ? -0.386 13.218 -9.418 1.00 66.12 92 ALA A C 1
ATOM 715 O O . ALA A 1 92 ? -0.212 12.631 -10.489 1.00 66.12 92 ALA A O 1
ATOM 716 N N . ALA A 1 93 ? -1.299 12.802 -8.536 1.00 67.38 93 ALA A N 1
ATOM 717 C CA . ALA A 1 93 ? -2.185 11.679 -8.791 1.00 67.38 93 ALA A CA 1
ATOM 718 C C . ALA A 1 93 ? -3.192 12.032 -9.895 1.00 67.38 93 ALA A C 1
ATOM 720 O O . ALA A 1 93 ? -3.964 12.981 -9.793 1.00 67.38 93 ALA A O 1
ATOM 721 N N . ASN A 1 94 ? -3.205 11.228 -10.959 1.00 67.25 94 ASN A N 1
ATOM 722 C CA . ASN A 1 94 ? -4.181 11.359 -12.047 1.00 67.25 94 ASN A CA 1
ATOM 723 C C . ASN A 1 94 ? -5.534 10.703 -11.711 1.00 67.25 94 ASN A C 1
ATOM 725 O O . ASN A 1 94 ? -6.485 10.827 -12.478 1.00 67.25 94 ASN A O 1
ATOM 729 N N . SER A 1 95 ? -5.604 9.958 -10.607 1.00 78.19 95 SER A N 1
ATOM 730 C CA . SER A 1 95 ? -6.798 9.281 -10.105 1.00 78.19 95 SER A CA 1
ATOM 731 C C . SER A 1 95 ? -6.689 9.135 -8.590 1.00 78.19 95 SER A C 1
ATOM 733 O O . SER A 1 95 ? -5.615 8.831 -8.074 1.00 78.19 95 SER A O 1
ATOM 735 N N . GLU A 1 96 ? -7.807 9.335 -7.896 1.00 80.25 96 GLU A N 1
ATOM 736 C CA . GLU A 1 96 ? -7.883 9.349 -6.432 1.00 80.25 96 GLU A CA 1
ATOM 737 C C . GLU A 1 96 ? -7.524 8.000 -5.799 1.00 80.25 96 GLU A C 1
ATOM 739 O O . GLU A 1 96 ? -7.049 7.982 -4.679 1.00 80.25 96 GLU A O 1
ATOM 744 N N . TYR A 1 97 ? -7.692 6.872 -6.493 1.00 84.75 97 TYR A N 1
ATOM 745 C CA . TYR A 1 97 ? -7.464 5.528 -5.925 1.00 84.75 97 TYR A CA 1
ATOM 746 C C . TYR A 1 97 ? -6.422 4.711 -6.703 1.00 84.75 97 TYR A C 1
ATOM 748 O O . TYR A 1 97 ? -6.359 3.484 -6.586 1.00 84.75 97 TYR A O 1
ATOM 756 N N . GLU A 1 98 ? -5.621 5.380 -7.537 1.00 88.25 98 GLU A N 1
ATOM 757 C CA . GLU A 1 98 ? -4.567 4.751 -8.332 1.00 88.25 98 GLU A CA 1
ATOM 758 C C . GLU A 1 98 ? -3.198 5.306 -7.931 1.00 88.25 98 GLU A C 1
ATOM 760 O O . GLU A 1 98 ? -2.926 6.506 -8.018 1.00 88.25 98 GLU A O 1
ATOM 765 N N . PHE A 1 99 ? -2.310 4.406 -7.536 1.00 90.88 99 PHE A N 1
ATOM 766 C CA . PHE A 1 99 ? -0.891 4.651 -7.340 1.00 90.88 99 PHE A CA 1
ATOM 767 C C . PHE A 1 99 ? -0.131 4.180 -8.576 1.00 90.88 99 PHE A C 1
ATOM 769 O O . PHE A 1 99 ? -0.551 3.235 -9.250 1.00 90.88 99 PHE A O 1
ATOM 776 N N . ARG A 1 100 ? 0.983 4.842 -8.894 1.00 89.31 100 ARG A N 1
ATOM 777 C CA . ARG A 1 100 ? 1.788 4.522 -10.075 1.00 89.31 100 ARG A CA 1
ATOM 778 C C . ARG A 1 100 ? 3.254 4.397 -9.711 1.00 89.31 100 ARG A C 1
ATOM 780 O O . ARG A 1 100 ? 3.817 5.308 -9.112 1.00 89.31 100 ARG A O 1
ATOM 787 N N . ILE A 1 101 ? 3.861 3.303 -10.150 1.00 88.12 101 ILE A N 1
ATOM 788 C CA . ILE A 1 101 ? 5.308 3.121 -10.160 1.00 88.12 101 ILE A CA 1
ATOM 789 C C . ILE A 1 101 ? 5.769 3.156 -11.613 1.00 88.12 101 ILE A C 1
ATOM 791 O O . ILE A 1 101 ? 5.276 2.389 -12.443 1.00 88.12 101 ILE A O 1
ATOM 795 N N . PHE A 1 102 ? 6.689 4.062 -11.924 1.00 85.81 102 PHE A N 1
ATOM 796 C CA . PHE A 1 102 ? 7.240 4.228 -13.265 1.00 85.81 102 PHE A CA 1
ATOM 797 C C . PHE A 1 102 ? 8.531 3.417 -13.443 1.00 85.81 102 PHE A C 1
ATOM 799 O O . PHE A 1 102 ? 9.067 2.843 -12.492 1.00 85.81 102 PHE A O 1
ATOM 806 N N . ALA A 1 103 ? 9.003 3.331 -14.688 1.00 82.75 103 ALA A N 1
ATOM 807 C CA . ALA A 1 103 ? 10.148 2.516 -15.089 1.00 82.75 103 ALA A CA 1
ATOM 808 C C . ALA A 1 103 ? 11.427 2.789 -14.278 1.00 82.75 103 ALA A C 1
ATOM 810 O O . ALA A 1 103 ? 12.148 1.857 -13.926 1.00 82.75 103 ALA A O 1
ATOM 811 N N . ASP A 1 104 ? 11.701 4.055 -13.969 1.00 83.00 104 ASP A N 1
ATOM 812 C CA . ASP A 1 104 ? 12.865 4.492 -13.200 1.00 83.00 104 ASP A CA 1
ATOM 813 C C . ASP A 1 104 ? 12.865 3.902 -11.785 1.00 83.00 104 ASP A C 1
ATOM 815 O O . ASP A 1 104 ? 13.867 3.330 -11.353 1.00 83.00 104 ASP A O 1
ATOM 819 N N . GLU A 1 105 ? 11.724 3.943 -11.100 1.00 86.19 105 GLU A N 1
ATOM 820 C CA . GLU A 1 105 ? 11.555 3.341 -9.779 1.00 86.19 105 GLU A CA 1
ATOM 821 C C . GLU A 1 105 ? 11.578 1.807 -9.856 1.00 86.19 105 GLU A C 1
ATOM 823 O O . GLU A 1 105 ? 12.304 1.163 -9.098 1.00 86.19 105 GLU A O 1
ATOM 828 N N . LEU A 1 106 ? 10.859 1.212 -10.816 1.00 85.38 106 LEU A N 1
ATOM 829 C CA . LEU A 1 106 ? 10.788 -0.245 -11.014 1.00 85.38 106 LEU A CA 1
ATOM 830 C C . LEU A 1 106 ? 12.134 -0.883 -11.380 1.00 85.38 106 LEU A C 1
ATOM 832 O O . LEU A 1 106 ? 12.345 -2.064 -11.103 1.00 85.38 106 LEU A O 1
ATOM 836 N N . SER A 1 107 ? 13.043 -0.117 -11.987 1.00 84.50 107 SER A N 1
ATOM 837 C CA . SER A 1 107 ? 14.393 -0.570 -12.333 1.00 84.50 107 SER A CA 1
ATOM 838 C C . SER A 1 107 ? 15.330 -0.684 -11.124 1.00 84.50 107 SER A C 1
ATOM 840 O O . SER A 1 107 ? 16.412 -1.268 -11.233 1.00 84.50 107 SER A O 1
ATOM 842 N N . LYS A 1 108 ? 14.939 -0.148 -9.956 1.00 85.25 108 LYS A N 1
ATOM 843 C CA . LYS A 1 108 ? 15.773 -0.189 -8.753 1.00 85.25 108 LYS A CA 1
ATOM 844 C C . LYS A 1 108 ? 15.966 -1.633 -8.261 1.00 85.25 108 LYS A C 1
ATOM 846 O O . LYS A 1 108 ? 15.009 -2.411 -8.247 1.00 85.25 108 LYS A O 1
ATOM 851 N N . PRO A 1 109 ? 17.160 -1.981 -7.732 1.00 90.81 109 PRO A N 1
ATOM 852 C CA . PRO A 1 109 ? 17.473 -3.338 -7.269 1.00 90.81 109 PRO A CA 1
ATOM 853 C C . PRO A 1 109 ? 16.492 -3.920 -6.244 1.00 90.81 109 PRO A C 1
ATOM 855 O O . PRO A 1 109 ? 16.333 -5.137 -6.168 1.00 90.81 109 PRO A O 1
ATOM 858 N N . LYS A 1 110 ? 15.806 -3.062 -5.472 1.00 91.19 110 LYS A N 1
ATOM 859 C CA . LYS A 1 110 ? 14.802 -3.475 -4.480 1.00 91.19 110 LYS A CA 1
ATOM 860 C C . LYS A 1 110 ? 13.607 -4.231 -5.085 1.00 91.19 110 LYS A C 1
ATOM 862 O O . LYS A 1 110 ? 12.920 -4.924 -4.348 1.00 91.19 110 LYS A O 1
ATOM 867 N N . TYR A 1 111 ? 13.391 -4.164 -6.404 1.00 88.44 111 TYR A N 1
ATOM 868 C CA . TYR A 1 111 ? 12.279 -4.833 -7.093 1.00 88.44 111 TYR A CA 1
ATOM 869 C C . TYR A 1 111 ? 12.677 -6.035 -7.964 1.00 88.44 111 TYR A C 1
ATOM 871 O O . TYR A 1 111 ? 11.792 -6.761 -8.421 1.00 88.44 111 TYR A O 1
ATOM 879 N N . THR A 1 112 ? 13.973 -6.275 -8.204 1.00 80.50 112 THR A N 1
ATOM 880 C CA . THR A 1 112 ? 14.476 -7.164 -9.277 1.00 80.50 112 THR A CA 1
ATOM 881 C C . THR A 1 112 ? 14.113 -8.651 -9.117 1.00 80.50 112 THR A C 1
ATOM 883 O O . THR A 1 112 ? 14.184 -9.398 -10.087 1.00 80.50 112 THR A O 1
ATOM 886 N N . SER A 1 113 ? 13.638 -9.077 -7.944 1.00 85.62 113 SER A N 1
ATOM 887 C CA . SER A 1 113 ? 13.233 -10.472 -7.681 1.00 85.62 113 SER A CA 1
ATOM 888 C C . SER A 1 113 ? 11.880 -10.597 -6.979 1.00 85.62 113 SER A C 1
ATOM 890 O O . SER A 1 113 ? 11.541 -11.667 -6.476 1.00 85.62 113 SER A O 1
ATOM 892 N N . LEU A 1 114 ? 11.126 -9.502 -6.891 1.00 85.56 114 LEU A N 1
ATOM 893 C CA . LEU A 1 114 ? 9.841 -9.485 -6.204 1.00 85.56 114 LEU A CA 1
ATOM 894 C C . LEU A 1 114 ? 8.718 -9.895 -7.160 1.00 85.56 114 LEU A C 1
ATOM 896 O O . LEU A 1 114 ? 8.696 -9.493 -8.324 1.00 85.56 114 LEU A O 1
ATOM 900 N N . THR A 1 115 ? 7.756 -10.662 -6.653 1.00 86.12 115 THR A N 1
ATOM 901 C CA . THR A 1 115 ? 6.468 -10.858 -7.338 1.00 86.12 115 THR A CA 1
ATOM 902 C C . THR A 1 115 ? 5.725 -9.527 -7.472 1.00 86.12 115 THR A C 1
ATOM 904 O O . THR A 1 115 ? 6.030 -8.565 -6.768 1.00 86.12 115 THR A O 1
ATOM 907 N N . LEU A 1 116 ? 4.725 -9.455 -8.354 1.00 83.44 116 LEU A N 1
ATOM 908 C CA . LEU A 1 116 ? 3.945 -8.232 -8.556 1.00 83.44 116 LEU A CA 1
ATOM 909 C C . LEU A 1 116 ? 3.326 -7.695 -7.252 1.00 83.44 116 LEU A C 1
ATOM 911 O O . LEU A 1 116 ? 3.436 -6.504 -6.969 1.00 83.44 116 LEU A O 1
ATOM 915 N N . GLU A 1 117 ? 2.742 -8.573 -6.432 1.00 84.75 117 GLU A N 1
ATOM 916 C CA . GLU A 1 117 ? 2.194 -8.208 -5.119 1.00 84.75 117 GLU A CA 1
ATOM 917 C C . GLU A 1 117 ? 3.292 -7.661 -4.193 1.00 84.75 117 GLU A C 1
ATOM 919 O O . GLU A 1 117 ? 3.148 -6.573 -3.641 1.00 84.75 117 GLU A O 1
ATOM 924 N N . GLN A 1 118 ? 4.439 -8.341 -4.107 1.00 87.81 118 GLN A N 1
ATOM 925 C CA . GLN A 1 118 ? 5.566 -7.892 -3.283 1.00 87.81 118 GLN A CA 1
ATOM 926 C C . GLN A 1 118 ? 6.155 -6.556 -3.757 1.00 87.81 118 GLN A C 1
ATOM 928 O O . GLN A 1 118 ? 6.550 -5.741 -2.927 1.00 87.81 118 GLN A O 1
ATOM 933 N N . LYS A 1 119 ? 6.192 -6.284 -5.071 1.00 90.50 119 LYS A N 1
ATOM 934 C CA . LYS A 1 119 ? 6.584 -4.964 -5.596 1.00 90.50 119 LYS A CA 1
ATOM 935 C C . LYS A 1 119 ? 5.635 -3.875 -5.090 1.00 90.50 119 LYS A C 1
ATOM 937 O O . LYS A 1 119 ? 6.092 -2.813 -4.673 1.00 90.50 119 LYS A O 1
ATOM 942 N N . CYS A 1 120 ? 4.330 -4.146 -5.091 1.00 91.62 120 CYS A N 1
ATOM 943 C CA . CYS A 1 120 ? 3.327 -3.209 -4.588 1.00 91.62 120 CYS A CA 1
ATOM 944 C C . CYS A 1 120 ? 3.476 -2.975 -3.078 1.00 91.62 120 CYS A C 1
ATOM 946 O O . CYS A 1 120 ? 3.424 -1.836 -2.630 1.00 91.62 120 CYS A O 1
ATOM 948 N N . GLU A 1 121 ? 3.702 -4.025 -2.292 1.00 93.06 121 GLU A N 1
ATOM 949 C CA . GLU A 1 121 ? 3.896 -3.928 -0.837 1.00 93.06 121 GLU A CA 1
ATOM 950 C C . GLU A 1 121 ? 5.174 -3.191 -0.450 1.00 93.06 121 GLU A C 1
ATOM 952 O O . GLU A 1 121 ? 5.169 -2.372 0.473 1.00 93.06 121 GLU A O 1
ATOM 957 N N . GLN A 1 122 ? 6.257 -3.442 -1.185 1.00 94.69 122 GLN A N 1
ATOM 958 C CA . GLN A 1 122 ? 7.508 -2.713 -1.025 1.00 94.69 122 GLN A CA 1
ATOM 959 C C . GLN A 1 122 ? 7.297 -1.222 -1.323 1.00 94.69 122 GLN A C 1
ATOM 961 O O . GLN A 1 122 ? 7.718 -0.373 -0.545 1.00 94.69 122 GLN A O 1
ATOM 966 N N . TYR A 1 123 ? 6.589 -0.888 -2.407 1.00 94.19 123 TYR A N 1
ATOM 967 C CA . TYR A 1 123 ? 6.244 0.500 -2.729 1.00 94.19 123 TYR A CA 1
ATOM 968 C C . TYR A 1 123 ? 5.339 1.150 -1.681 1.00 94.19 123 TYR A C 1
ATOM 970 O O . TYR A 1 123 ? 5.569 2.294 -1.297 1.00 94.19 123 TYR A O 1
ATOM 978 N N . PHE A 1 124 ? 4.338 0.422 -1.181 1.00 94.50 124 PHE A N 1
ATOM 979 C CA . PHE A 1 124 ? 3.496 0.919 -0.102 1.00 94.50 124 PHE A CA 1
ATOM 980 C C . PHE A 1 124 ? 4.339 1.293 1.118 1.00 94.50 124 PHE A C 1
ATOM 982 O O . PHE A 1 124 ? 4.189 2.383 1.657 1.00 94.50 124 PHE A O 1
ATOM 989 N N . THR A 1 125 ? 5.243 0.405 1.527 1.00 93.69 125 THR A N 1
ATOM 990 C CA . THR A 1 125 ? 6.087 0.597 2.712 1.00 93.69 125 THR A CA 1
ATOM 991 C C . THR A 1 125 ? 7.044 1.779 2.555 1.00 93.69 125 THR A C 1
ATOM 993 O O . THR A 1 125 ? 7.189 2.567 3.487 1.00 93.69 125 THR A O 1
ATOM 996 N N . ASP A 1 126 ? 7.673 1.913 1.386 1.00 92.81 126 ASP A N 1
ATOM 997 C CA . ASP A 1 126 ? 8.714 2.917 1.152 1.00 92.81 126 ASP A CA 1
ATOM 998 C C . ASP A 1 126 ? 8.154 4.311 0.837 1.00 92.81 126 ASP A C 1
ATOM 1000 O O . ASP A 1 126 ? 8.731 5.307 1.264 1.00 92.81 126 ASP A O 1
ATOM 1004 N N . GLU A 1 127 ? 7.056 4.388 0.079 1.00 91.25 127 GLU A N 1
ATOM 1005 C CA . GLU A 1 127 ? 6.607 5.636 -0.555 1.00 91.25 127 GLU A CA 1
ATOM 1006 C C . GLU A 1 127 ? 5.216 6.073 -0.088 1.00 91.25 127 GLU A C 1
ATOM 1008 O O . GLU A 1 127 ? 4.964 7.264 0.067 1.00 91.25 127 GLU A O 1
ATOM 1013 N N . VAL A 1 128 ? 4.296 5.133 0.159 1.00 91.81 128 VAL A N 1
ATOM 1014 C CA . VAL A 1 128 ? 2.909 5.473 0.528 1.00 91.81 128 VAL A CA 1
ATOM 1015 C C . VAL A 1 128 ? 2.775 5.675 2.032 1.00 91.81 128 VAL A C 1
ATOM 1017 O O . VAL A 1 128 ? 2.324 6.727 2.475 1.00 91.81 128 VAL A O 1
ATOM 1020 N N . LEU A 1 129 ? 3.196 4.702 2.839 1.00 91.88 129 LEU A N 1
ATOM 1021 C CA . LEU A 1 129 ? 3.060 4.721 4.293 1.00 91.88 129 LEU A CA 1
ATOM 1022 C C . LEU A 1 129 ? 3.660 5.980 4.953 1.00 91.88 129 LEU A C 1
ATOM 1024 O O . LEU A 1 129 ? 3.001 6.536 5.834 1.00 91.88 129 LEU A O 1
ATOM 1028 N N . PRO A 1 130 ? 4.833 6.504 4.535 1.00 90.62 130 PRO A N 1
ATOM 1029 C CA . PRO A 1 130 ? 5.373 7.746 5.094 1.00 90.62 130 PRO A CA 1
ATOM 1030 C C . PRO A 1 130 ? 4.508 8.986 4.825 1.00 90.62 130 PRO A C 1
ATOM 1032 O O . PRO A 1 130 ? 4.602 9.963 5.562 1.00 90.62 130 PRO A O 1
ATOM 1035 N N . THR A 1 131 ? 3.656 8.961 3.795 1.00 87.62 131 THR A N 1
ATOM 1036 C CA . THR A 1 131 ? 2.722 10.064 3.495 1.00 87.62 131 THR A CA 1
ATOM 1037 C C . THR A 1 131 ? 1.447 10.011 4.339 1.00 87.62 131 THR A C 1
ATOM 1039 O O . THR A 1 131 ? 0.715 10.994 4.406 1.00 87.62 131 THR A O 1
ATOM 1042 N N . LEU A 1 132 ? 1.202 8.887 5.020 1.00 86.56 132 LEU A N 1
ATOM 1043 C CA . LEU A 1 132 ? 0.025 8.625 5.850 1.00 86.56 132 LEU A CA 1
ATOM 1044 C C . LEU A 1 132 ? 0.314 8.824 7.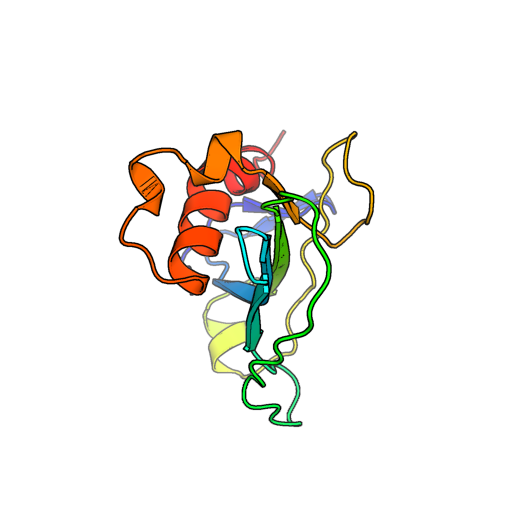349 1.00 86.56 132 LEU A C 1
ATOM 1046 O O . LEU A 1 132 ? -0.259 8.149 8.201 1.00 86.56 132 LEU A O 1
ATOM 1050 N N . GLN A 1 133 ? 1.257 9.696 7.704 1.00 73.31 133 GLN A N 1
ATOM 1051 C CA . GLN A 1 133 ? 1.655 9.912 9.098 1.00 73.31 133 GLN A CA 1
ATOM 1052 C C . GLN A 1 133 ? 0.859 11.061 9.741 1.00 73.31 133 GLN A C 1
ATOM 1054 O O . GLN A 1 133 ? 0.462 11.997 9.046 1.00 73.31 133 GLN A O 1
ATOM 1059 N N . PRO A 1 134 ? 0.602 11.006 11.062 1.00 55.06 134 PRO A N 1
ATOM 1060 C CA . PRO A 1 134 ? -0.110 12.066 11.767 1.00 55.06 134 PRO A CA 1
ATOM 1061 C C . PRO A 1 134 ? 0.655 13.393 11.671 1.00 55.06 134 PRO A C 1
ATOM 1063 O O . PRO A 1 134 ? 1.840 13.456 11.999 1.00 55.06 134 PRO A O 1
ATOM 1066 N N . SER A 1 135 ? -0.043 14.434 11.214 1.00 52.03 135 SER A N 1
ATOM 1067 C CA . SER A 1 135 ? 0.380 15.837 11.309 1.00 52.03 135 SER A CA 1
ATOM 1068 C C . SER A 1 135 ? 0.406 16.326 12.751 1.00 52.03 135 SER A C 1
ATOM 1070 O O . SER A 1 135 ? -0.561 15.987 13.473 1.00 52.03 135 SER A O 1
#

pLDDT: mean 78.24, std 18.08, range [34.91, 94.88]

Secondary structure (DSSP, 8-state):
-EEEEEEE-TTS-EEEEEEEEEEEEEEEEESSSEEEEEEE---SSS--PPPP----------EEEEEEEEESBHHHHHTTPPPEEPP---TT-SSTT-EEEEHHHHTSGGGTT--HHHHHHHHIIIIIGGGG---

Radius of gyration: 15.63 Å; chains: 1; bounding box: 35×32×45 Å

Organism: NCBI:txid2785918

Foldseek 3Di:
DDWQDWFQAPVRDTARTKDKFWQKKWWWAADVWTFIWIDHDCLDPPDDDTDGDTDDDHDGWTKMKTFMWMDRHPVCVVVSHRTHTGFDPDPPDPDGGIDMDGPVRCVDPVNPPDDRRRVVVVCCVPPVRVVRHHD

Sequence (135 aa):
MLTSLTFTDPQGQSYTDAVVAVQQATYDHSWRGNEHEKFTNPFDKAGSTGNVTSSDDASENITLRISFVYWPTQAAYDANNLPYPLANTTPAANSEYEFRIFADELSKPKYTSLTLEQKCEQYFTDEVLPTLQPS